Protein AF-Q01DW5-F1 (afdb_monomer)

Structure (mmCIF, N/CA/C/O backbone):
data_AF-Q01DW5-F1
#
_entry.id   AF-Q01DW5-F1
#
loop_
_atom_site.group_PDB
_atom_site.id
_atom_site.type_symbol
_atom_site.label_atom_id
_atom_site.label_alt_id
_atom_site.label_comp_id
_atom_site.label_asym_id
_atom_site.label_entity_id
_atom_site.label_seq_id
_atom_site.pdbx_PDB_ins_code
_atom_site.Cartn_x
_atom_site.Cartn_y
_atom_site.Cartn_z
_atom_site.occupancy
_atom_site.B_iso_or_equiv
_atom_site.auth_seq_id
_atom_site.auth_comp_id
_atom_site.auth_asym_id
_atom_site.auth_atom_id
_atom_site.pdbx_PDB_model_num
ATOM 1 N N . MET A 1 1 ? -0.951 22.668 3.888 1.00 40.81 1 MET A N 1
ATOM 2 C CA . MET A 1 1 ? -0.543 21.582 2.973 1.00 40.81 1 MET A CA 1
ATOM 3 C C . MET A 1 1 ? 0.411 20.683 3.740 1.00 40.81 1 MET A C 1
ATOM 5 O O . MET A 1 1 ? 1.464 21.171 4.130 1.00 40.81 1 MET A O 1
ATOM 9 N N . THR A 1 2 ? 0.020 19.445 4.050 1.00 51.69 2 THR A N 1
ATOM 10 C CA . THR A 1 2 ? 0.919 18.443 4.648 1.00 51.69 2 THR A CA 1
ATOM 11 C C . THR A 1 2 ? 1.994 18.084 3.627 1.00 51.69 2 THR A C 1
ATOM 13 O O . THR A 1 2 ? 1.702 17.904 2.442 1.00 51.69 2 THR A O 1
ATOM 16 N N . ARG A 1 3 ? 3.261 18.066 4.042 1.00 56.47 3 ARG A N 1
ATOM 17 C CA . ARG A 1 3 ? 4.362 17.680 3.154 1.00 56.47 3 ARG A CA 1
ATOM 18 C C . ARG A 1 3 ? 4.280 16.179 2.903 1.00 56.47 3 ARG A C 1
ATOM 20 O O . ARG A 1 3 ? 3.889 15.418 3.781 1.00 56.47 3 ARG A O 1
ATOM 27 N N . ALA A 1 4 ? 4.753 15.727 1.742 1.00 61.41 4 ALA A N 1
ATOM 28 C CA . ALA A 1 4 ? 4.846 14.299 1.415 1.00 61.41 4 ALA A CA 1
ATOM 29 C C . ALA A 1 4 ? 5.702 13.485 2.413 1.00 61.41 4 ALA A C 1
ATOM 31 O O . ALA A 1 4 ? 5.702 12.256 2.373 1.00 61.41 4 ALA A O 1
ATOM 32 N N . THR A 1 5 ? 6.440 14.156 3.298 1.00 65.56 5 THR A N 1
ATOM 33 C CA . THR A 1 5 ? 7.250 13.571 4.368 1.00 65.56 5 THR A CA 1
ATOM 34 C C . THR A 1 5 ? 6.522 13.421 5.698 1.00 65.56 5 THR A C 1
ATOM 36 O O . THR A 1 5 ? 7.017 12.675 6.543 1.00 65.56 5 THR A O 1
ATOM 39 N N . ASP A 1 6 ? 5.396 14.103 5.896 1.00 75.75 6 ASP A N 1
ATOM 40 C CA . ASP A 1 6 ? 4.652 14.064 7.154 1.00 75.75 6 ASP A CA 1
ATOM 41 C C . ASP A 1 6 ? 3.917 12.718 7.273 1.00 75.75 6 ASP A C 1
ATOM 43 O O . ASP A 1 6 ? 3.549 12.130 6.249 1.00 75.75 6 ASP A O 1
ATOM 47 N N . PRO A 1 7 ? 3.725 12.169 8.483 1.00 77.12 7 PRO A N 1
ATOM 48 C CA . PRO A 1 7 ? 2.912 10.970 8.666 1.00 77.12 7 PRO A CA 1
ATOM 49 C C . PRO A 1 7 ? 1.444 11.261 8.300 1.00 77.12 7 PRO A C 1
ATOM 51 O O . PRO A 1 7 ? 0.957 12.356 8.587 1.00 77.12 7 PRO A O 1
ATOM 54 N N . PRO A 1 8 ? 0.722 10.315 7.667 1.00 85.56 8 PRO A N 1
ATOM 55 C CA . PRO A 1 8 ? -0.680 10.529 7.321 1.00 85.56 8 PRO A CA 1
ATOM 56 C C . PRO A 1 8 ? -1.545 10.621 8.583 1.00 85.56 8 PRO A C 1
ATOM 58 O O . PRO A 1 8 ? -1.394 9.830 9.516 1.00 85.56 8 PRO A O 1
ATOM 61 N N . ALA A 1 9 ? -2.487 11.562 8.601 1.00 85.56 9 ALA A N 1
ATOM 62 C CA . ALA A 1 9 ? -3.363 11.793 9.747 1.00 85.56 9 ALA A CA 1
ATOM 63 C C . ALA A 1 9 ? -4.481 10.743 9.852 1.00 85.56 9 ALA A C 1
ATOM 65 O O . ALA A 1 9 ? -5.039 10.520 10.928 1.00 85.56 9 ALA A O 1
ATOM 66 N N . THR A 1 10 ? -4.831 10.086 8.741 1.00 91.50 10 THR A N 1
ATOM 67 C CA . THR A 1 10 ? -5.918 9.099 8.692 1.00 91.50 10 THR A CA 1
ATOM 68 C C . THR A 1 10 ? -5.558 7.869 7.861 1.00 91.50 10 THR A C 1
ATOM 70 O O . THR A 1 10 ? -4.696 7.910 6.986 1.00 91.50 10 THR A O 1
ATOM 73 N N . VAL A 1 11 ? -6.291 6.769 8.078 1.00 93.00 11 VAL A N 1
ATOM 74 C CA . VAL A 1 11 ? -6.192 5.559 7.238 1.00 93.00 11 VAL A CA 1
ATOM 75 C C . VAL A 1 11 ? -6.513 5.867 5.771 1.00 93.00 11 VAL A C 1
ATOM 77 O O . VAL A 1 11 ? -5.866 5.320 4.886 1.00 93.00 11 VAL A O 1
ATOM 80 N N . ALA A 1 12 ? -7.485 6.747 5.507 1.00 94.38 12 ALA A N 1
ATOM 81 C CA . ALA A 1 12 ? -7.860 7.127 4.145 1.00 94.38 12 ALA A CA 1
ATOM 82 C C . ALA A 1 12 ? -6.720 7.872 3.434 1.00 94.38 12 ALA A C 1
ATOM 84 O O . ALA A 1 12 ? -6.405 7.570 2.288 1.00 94.38 12 ALA A O 1
ATOM 85 N N . GLU A 1 13 ? -6.052 8.788 4.137 1.00 93.38 13 GLU A N 1
ATOM 86 C CA . GLU A 1 13 ? -4.880 9.496 3.618 1.00 93.38 13 GLU A CA 1
ATOM 87 C C . GLU A 1 13 ? -3.697 8.546 3.382 1.00 93.38 13 GLU A C 1
ATOM 89 O O . GLU A 1 13 ? -3.057 8.600 2.333 1.00 93.38 13 GLU A O 1
ATOM 94 N N . ALA A 1 14 ? -3.432 7.632 4.322 1.00 93.25 14 ALA A N 1
ATOM 95 C CA . ALA A 1 14 ? -2.382 6.628 4.168 1.00 93.25 14 ALA A CA 1
ATOM 96 C C . ALA A 1 14 ? -2.645 5.707 2.963 1.00 93.25 14 ALA A C 1
ATOM 98 O O . ALA A 1 14 ? -1.732 5.411 2.192 1.00 93.25 14 ALA A O 1
ATOM 99 N N . PHE A 1 15 ? -3.904 5.306 2.760 1.00 96.12 15 PHE A N 1
ATOM 100 C CA . PHE A 1 15 ? -4.314 4.515 1.603 1.00 96.12 15 PHE A CA 1
ATOM 101 C C . PHE A 1 15 ? -4.162 5.295 0.295 1.00 96.12 15 PHE A C 1
ATOM 103 O O . PHE A 1 15 ? -3.590 4.766 -0.651 1.00 96.12 15 PHE A O 1
ATOM 110 N N . ALA A 1 16 ? -4.598 6.557 0.244 1.00 94.75 16 ALA A N 1
ATOM 111 C CA . ALA A 1 16 ? -4.440 7.399 -0.941 1.00 94.75 16 ALA A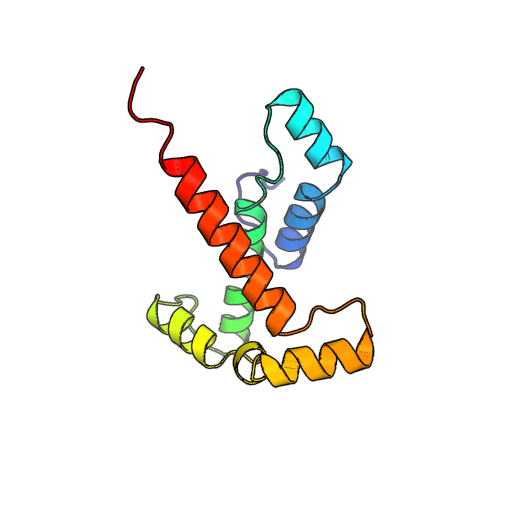 CA 1
ATOM 112 C C . ALA A 1 16 ? -2.963 7.558 -1.335 1.00 94.75 16 ALA A C 1
ATOM 114 O O . ALA A 1 16 ? -2.624 7.477 -2.511 1.00 94.75 16 ALA A O 1
ATOM 115 N N . ARG A 1 17 ? -2.061 7.710 -0.358 1.00 93.06 17 ARG A N 1
ATOM 116 C CA . ARG A 1 17 ? -0.612 7.774 -0.613 1.00 93.06 17 ARG A CA 1
ATOM 117 C C . ARG A 1 17 ? -0.054 6.465 -1.155 1.00 93.06 17 ARG A C 1
ATOM 119 O O . ARG A 1 17 ? 0.756 6.499 -2.076 1.00 93.06 17 ARG A O 1
ATOM 126 N N . LEU A 1 18 ? -0.479 5.328 -0.604 1.00 95.12 18 LEU A N 1
ATOM 127 C CA . LEU A 1 18 ? -0.088 4.015 -1.112 1.00 95.12 18 LEU A CA 1
ATOM 128 C C . LEU A 1 18 ? -0.591 3.800 -2.541 1.00 95.12 18 LEU A C 1
ATOM 130 O O . LEU A 1 18 ? 0.171 3.359 -3.395 1.00 95.12 18 LEU A O 1
ATOM 134 N N . TRP A 1 19 ? -1.848 4.159 -2.796 1.00 94.88 19 TRP A N 1
ATOM 135 C CA . TRP A 1 19 ? -2.472 4.064 -4.108 1.00 94.88 19 TRP A CA 1
ATOM 136 C C . TRP A 1 19 ? -1.723 4.900 -5.146 1.00 94.88 19 TRP A C 1
ATOM 138 O O . TRP A 1 19 ? -1.319 4.370 -6.172 1.00 94.88 19 TRP A O 1
ATOM 148 N N . THR A 1 20 ? -1.448 6.172 -4.844 1.00 93.06 20 THR A N 1
ATOM 149 C CA . THR A 1 20 ? -0.645 7.042 -5.715 1.00 93.06 20 THR A CA 1
ATOM 150 C C . THR A 1 20 ? 0.767 6.504 -5.914 1.00 93.06 20 THR A C 1
ATOM 152 O O . THR A 1 20 ? 1.309 6.614 -7.006 1.00 93.06 20 THR A O 1
ATOM 155 N N . CYS A 1 21 ? 1.373 5.902 -4.886 1.00 93.06 21 CYS A N 1
ATOM 156 C CA . CYS A 1 21 ? 2.687 5.287 -5.034 1.00 93.06 21 CYS A CA 1
ATOM 157 C C . CYS A 1 21 ? 2.648 4.122 -6.029 1.00 93.06 21 CYS A C 1
ATOM 159 O O . CYS A 1 21 ? 3.554 4.004 -6.841 1.00 93.06 21 CYS A O 1
ATOM 161 N N . TYR A 1 22 ? 1.600 3.297 -6.011 1.00 94.88 22 TYR A N 1
ATOM 162 C CA . TYR A 1 22 ? 1.423 2.182 -6.947 1.00 94.88 22 TYR A CA 1
ATOM 163 C C . TYR A 1 22 ? 0.779 2.562 -8.282 1.00 94.88 22 TYR A C 1
ATOM 165 O O . TYR A 1 22 ? 0.567 1.686 -9.122 1.00 94.88 22 TYR A O 1
ATOM 173 N N . ASP A 1 23 ? 0.494 3.843 -8.510 1.00 94.62 23 ASP A N 1
ATOM 174 C CA . ASP A 1 23 ? 0.002 4.299 -9.800 1.00 94.62 23 ASP A CA 1
ATOM 175 C C . ASP A 1 23 ? 1.019 3.942 -10.908 1.00 9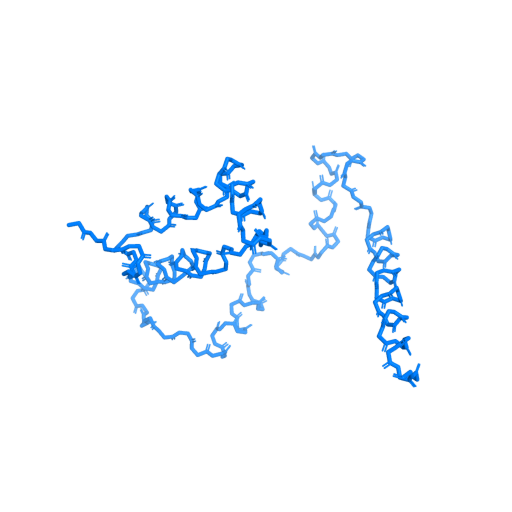4.62 23 ASP A C 1
ATOM 177 O O . ASP A 1 23 ? 2.209 4.258 -10.771 1.00 94.62 23 ASP A O 1
ATOM 181 N N . PRO A 1 24 ? 0.592 3.295 -12.011 1.00 94.00 24 PRO A N 1
ATOM 182 C CA . PRO A 1 24 ? 1.502 2.883 -13.078 1.00 94.00 24 PRO A CA 1
ATOM 183 C C . PRO A 1 24 ? 2.304 4.043 -13.672 1.00 94.00 24 PRO A C 1
ATOM 185 O O . PRO A 1 24 ? 3.487 3.888 -13.972 1.00 94.00 24 PRO A O 1
ATOM 188 N N . THR A 1 25 ? 1.691 5.223 -13.806 1.00 94.94 25 THR A N 1
ATOM 189 C CA . THR A 1 25 ? 2.366 6.413 -14.336 1.00 94.94 25 THR A CA 1
ATOM 190 C C . THR A 1 25 ? 3.432 6.892 -13.362 1.00 94.94 25 THR A C 1
ATOM 192 O O . THR A 1 25 ? 4.549 7.207 -13.778 1.00 94.94 25 THR A O 1
ATOM 195 N N . PHE A 1 26 ? 3.124 6.910 -12.064 1.00 91.12 26 PHE A N 1
ATOM 196 C CA . PHE A 1 26 ? 4.081 7.270 -11.021 1.00 91.12 26 PHE A CA 1
ATOM 197 C C . PHE A 1 26 ? 5.270 6.298 -10.971 1.00 91.12 26 PHE A C 1
ATOM 199 O O . PHE A 1 26 ? 6.421 6.742 -10.986 1.00 91.12 26 PHE A O 1
ATOM 206 N N . GLN A 1 27 ? 5.011 4.986 -10.981 1.00 92.88 27 GLN A N 1
ATOM 207 C CA . GLN A 1 27 ? 6.048 3.948 -10.955 1.00 92.88 27 GLN A CA 1
ATOM 208 C C . GLN A 1 27 ? 6.960 4.001 -12.181 1.00 92.88 27 GLN A C 1
ATOM 210 O O . GLN A 1 27 ? 8.182 4.020 -12.037 1.00 92.88 27 GLN A O 1
ATOM 215 N N . LEU A 1 28 ? 6.389 4.106 -13.384 1.00 93.31 28 LEU A N 1
ATOM 216 C CA . LEU A 1 28 ? 7.179 4.213 -14.611 1.00 93.31 28 LEU A CA 1
ATOM 217 C C . LEU A 1 28 ? 7.977 5.519 -14.655 1.00 93.31 28 LEU A C 1
ATOM 219 O O . LEU A 1 28 ? 9.154 5.506 -15.009 1.00 93.31 28 LEU A O 1
ATOM 223 N N . THR A 1 29 ? 7.382 6.641 -14.242 1.00 92.44 29 THR A N 1
ATOM 224 C CA . THR A 1 29 ? 8.091 7.929 -14.179 1.00 92.44 29 THR A CA 1
ATOM 225 C C . THR A 1 29 ? 9.288 7.855 -13.237 1.00 92.44 29 THR A C 1
ATOM 227 O O . THR A 1 29 ? 10.364 8.354 -13.569 1.00 92.44 29 THR A O 1
ATOM 230 N N . ARG A 1 30 ? 9.126 7.233 -12.066 1.00 88.38 30 ARG A N 1
ATOM 231 C CA . ARG A 1 30 ? 10.221 7.042 -11.112 1.00 88.38 30 ARG A CA 1
ATOM 232 C C . ARG A 1 30 ? 11.308 6.146 -11.698 1.00 88.38 30 ARG A C 1
ATOM 234 O O . ARG A 1 30 ? 12.469 6.547 -11.691 1.00 88.38 30 ARG A O 1
ATOM 241 N N . TRP A 1 31 ? 10.938 5.007 -12.276 1.00 92.06 31 TRP A N 1
ATOM 242 C CA . TRP A 1 31 ? 11.883 4.095 -12.914 1.00 92.06 31 TRP A CA 1
ATOM 243 C C . TRP A 1 31 ? 12.727 4.800 -13.981 1.00 92.06 31 TRP A C 1
ATOM 245 O O . TRP A 1 31 ? 13.953 4.780 -13.909 1.00 92.06 31 TRP A O 1
ATOM 255 N N . TYR A 1 32 ? 12.092 5.514 -14.913 1.00 94.69 32 TYR A N 1
ATOM 256 C CA . TYR A 1 32 ? 12.815 6.200 -15.987 1.00 94.69 32 TYR A CA 1
ATOM 257 C C . TYR A 1 32 ? 13.694 7.359 -15.506 1.00 94.69 32 TYR A C 1
ATOM 259 O O . TYR A 1 32 ? 14.673 7.689 -16.169 1.00 94.69 32 TYR A O 1
ATOM 267 N N . ARG A 1 33 ? 13.356 8.004 -14.382 1.00 93.50 33 ARG A N 1
ATOM 268 C CA . ARG A 1 33 ? 14.090 9.184 -13.894 1.00 93.50 33 ARG A CA 1
ATOM 269 C C . ARG A 1 33 ? 15.190 8.861 -12.895 1.00 93.50 33 ARG A C 1
ATOM 271 O O . ARG A 1 33 ? 16.189 9.570 -12.874 1.00 93.50 33 ARG A O 1
ATOM 278 N N . VAL A 1 34 ? 14.980 7.867 -12.036 1.00 93.31 34 VAL A N 1
ATOM 279 C CA . VAL A 1 34 ? 15.891 7.557 -10.922 1.00 93.31 34 VAL A CA 1
ATOM 280 C C . VAL A 1 34 ? 16.298 6.084 -10.854 1.00 93.31 34 VAL A C 1
ATOM 282 O O . VAL A 1 34 ? 17.077 5.728 -9.981 1.00 93.31 34 VAL A O 1
ATOM 285 N N . GLY A 1 35 ? 15.816 5.229 -11.763 1.00 90.94 35 GLY A N 1
ATOM 286 C CA . GLY A 1 35 ? 16.200 3.813 -11.813 1.00 90.94 35 GLY A CA 1
ATOM 287 C C . GLY A 1 35 ? 15.623 2.964 -10.678 1.00 90.94 35 GLY A C 1
ATOM 288 O O . GLY A 1 35 ? 16.158 1.904 -10.375 1.00 90.94 35 GLY A O 1
ATOM 289 N N . GLU A 1 36 ? 14.543 3.416 -10.037 1.00 89.00 36 GLU A N 1
ATOM 290 C CA . GLU A 1 36 ? 13.896 2.705 -8.931 1.00 89.00 36 GLU A CA 1
ATOM 291 C C . GLU A 1 36 ? 12.466 2.304 -9.297 1.00 89.00 36 GLU A C 1
ATOM 293 O O . GLU A 1 36 ? 11.681 3.133 -9.761 1.00 89.00 36 GLU A O 1
ATOM 298 N N . LEU A 1 37 ? 12.122 1.045 -9.029 1.00 89.31 37 LEU A N 1
ATOM 299 C CA . LEU A 1 37 ? 10.780 0.485 -9.173 1.00 89.31 37 LEU A CA 1
ATOM 30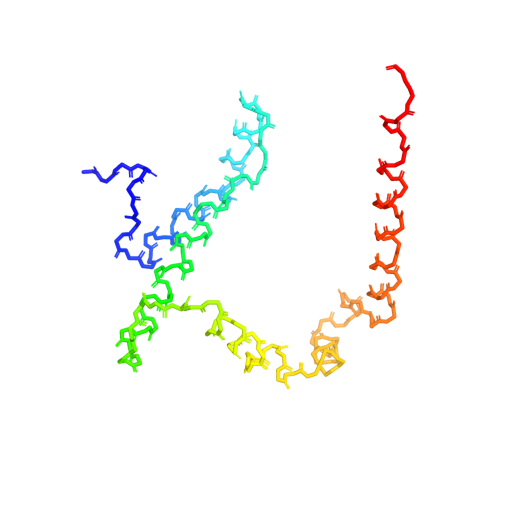0 C C . LEU A 1 37 ? 10.334 -0.088 -7.819 1.00 89.31 37 LEU A C 1
ATOM 302 O O . LEU A 1 37 ? 11.155 -0.630 -7.087 1.00 89.31 37 LEU A O 1
ATOM 306 N N . ASP A 1 38 ? 9.050 0.050 -7.486 1.00 87.94 38 ASP A N 1
ATOM 307 C CA . ASP A 1 38 ? 8.420 -0.495 -6.268 1.00 87.94 38 ASP A CA 1
ATOM 308 C C . ASP A 1 38 ? 9.002 -0.007 -4.924 1.00 87.94 38 ASP A C 1
ATOM 310 O O . ASP A 1 38 ? 8.839 -0.636 -3.887 1.00 87.94 38 ASP A O 1
ATOM 314 N N . ALA A 1 39 ? 9.616 1.175 -4.875 1.00 88.25 39 ALA A N 1
ATOM 315 C CA . ALA A 1 39 ? 10.092 1.736 -3.605 1.00 88.25 39 ALA A CA 1
ATOM 316 C C . ALA A 1 39 ? 8.961 2.443 -2.807 1.00 88.25 39 ALA A C 1
ATOM 318 O O . ALA A 1 39 ? 9.030 3.643 -2.502 1.00 88.25 39 ALA A O 1
ATOM 319 N N . CYS A 1 40 ? 7.873 1.707 -2.537 1.00 91.81 40 CYS A N 1
ATOM 320 C CA . CYS A 1 40 ? 6.646 2.141 -1.847 1.00 91.81 40 CYS A CA 1
ATOM 321 C C . CYS A 1 40 ? 6.544 1.673 -0.382 1.00 91.81 40 CYS A C 1
ATOM 323 O O . CYS A 1 40 ? 5.501 1.835 0.264 1.00 91.81 40 CYS A O 1
ATOM 325 N N . GLU A 1 41 ? 7.614 1.119 0.189 1.00 89.75 41 GLU A N 1
ATOM 326 C CA . GLU A 1 41 ? 7.630 0.499 1.518 1.00 89.75 41 GLU A CA 1
ATOM 327 C C . GLU A 1 41 ? 7.206 1.459 2.620 1.00 89.75 41 GLU A C 1
ATOM 329 O O . GLU A 1 41 ? 6.538 1.048 3.572 1.00 89.75 41 GLU A O 1
ATOM 334 N N . ARG A 1 42 ? 7.558 2.740 2.487 1.00 87.06 42 ARG A N 1
ATOM 335 C CA . ARG A 1 42 ? 7.159 3.771 3.444 1.00 87.06 42 ARG A CA 1
ATOM 336 C C . ARG A 1 42 ? 5.648 3.987 3.433 1.00 87.06 42 ARG A C 1
ATOM 338 O O . ARG A 1 42 ? 5.029 3.890 4.485 1.00 87.06 42 ARG A O 1
ATOM 345 N N . ALA A 1 43 ? 5.044 4.178 2.258 1.00 90.12 43 ALA A N 1
ATOM 346 C CA . ALA A 1 43 ? 3.595 4.351 2.133 1.00 90.12 43 ALA A CA 1
ATOM 347 C C . ALA A 1 43 ? 2.832 3.113 2.639 1.00 90.12 43 ALA A C 1
ATOM 349 O O . ALA A 1 43 ? 1.804 3.231 3.307 1.00 90.12 43 ALA A O 1
ATOM 350 N N . ARG A 1 44 ? 3.376 1.915 2.388 1.00 92.19 44 ARG A N 1
ATOM 351 C CA . ARG A 1 44 ? 2.830 0.658 2.911 1.00 92.19 44 ARG A CA 1
ATOM 352 C C . ARG A 1 44 ? 2.916 0.605 4.437 1.00 92.19 44 ARG A C 1
ATOM 354 O O . ARG A 1 44 ? 1.950 0.222 5.095 1.00 92.19 44 ARG A O 1
ATOM 361 N N . SER A 1 45 ? 4.059 0.986 5.002 1.00 89.12 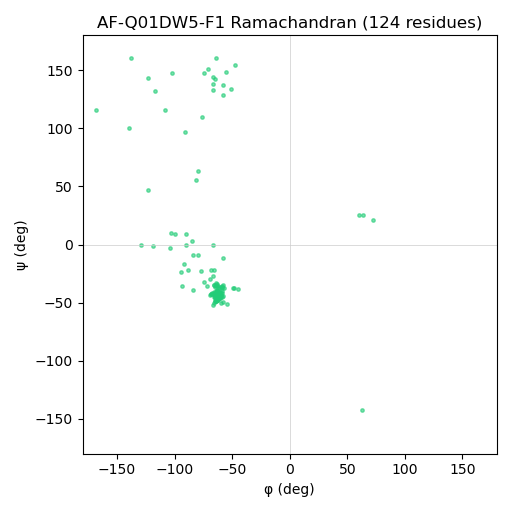45 SER A N 1
ATOM 362 C CA . SER A 1 45 ? 4.285 1.008 6.452 1.00 89.12 45 SER A CA 1
ATOM 363 C C . SER A 1 45 ? 3.371 2.012 7.151 1.00 89.12 45 S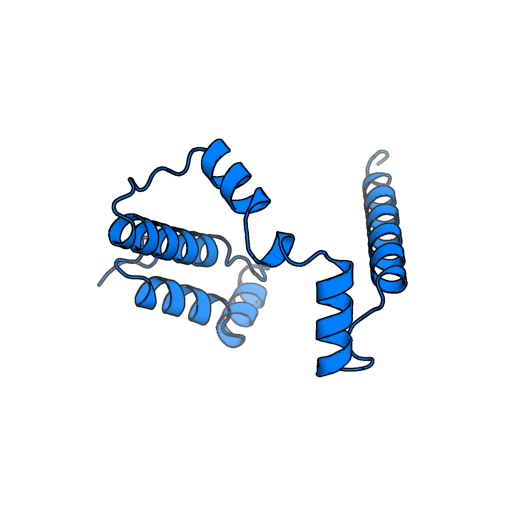ER A C 1
ATOM 365 O O . SER A 1 45 ? 2.776 1.677 8.175 1.00 89.12 45 SER A O 1
ATOM 367 N N . ASP A 1 46 ? 3.194 3.195 6.565 1.00 90.00 46 ASP A N 1
ATOM 368 C CA . ASP A 1 46 ? 2.308 4.241 7.072 1.00 90.00 46 ASP A CA 1
ATOM 369 C C . ASP A 1 46 ? 0.846 3.762 7.125 1.00 90.00 46 ASP A C 1
ATOM 371 O O . ASP A 1 46 ? 0.170 3.936 8.141 1.00 90.00 46 ASP A O 1
ATOM 375 N N . LEU A 1 47 ? 0.367 3.071 6.079 1.00 94.38 47 LEU A N 1
ATOM 376 C CA . LEU A 1 47 ? -0.972 2.472 6.077 1.00 94.38 47 LEU A CA 1
ATOM 377 C C . LEU A 1 47 ? -1.150 1.486 7.234 1.00 94.38 47 LEU A C 1
ATOM 379 O O . LEU A 1 47 ? -2.127 1.577 7.984 1.00 94.38 47 LEU A O 1
ATOM 383 N N . TRP A 1 48 ? -0.203 0.563 7.414 1.00 89.62 48 TRP A N 1
ATOM 384 C CA . TRP A 1 48 ? -0.288 -0.423 8.491 1.00 89.62 48 TRP A CA 1
ATOM 385 C C . TRP A 1 48 ? -0.185 0.206 9.879 1.00 89.62 48 TRP A C 1
ATOM 387 O O . TRP A 1 48 ? -0.875 -0.248 10.794 1.00 89.62 48 TRP A O 1
ATOM 397 N N . ALA A 1 49 ? 0.605 1.267 10.039 1.00 88.12 49 ALA A N 1
ATOM 398 C CA . ALA A 1 49 ? 0.674 2.028 11.279 1.00 88.12 49 ALA A CA 1
ATOM 399 C C . ALA A 1 49 ? -0.677 2.686 11.609 1.00 88.12 49 ALA A C 1
ATOM 401 O O . ALA A 1 49 ? -1.184 2.512 12.720 1.00 88.12 49 ALA A O 1
ATOM 402 N N . CYS A 1 50 ? -1.319 3.352 10.642 1.00 89.94 50 CYS A N 1
ATOM 403 C CA . CYS A 1 50 ? -2.642 3.953 10.833 1.00 89.94 50 CYS A CA 1
ATOM 404 C C . CYS A 1 50 ? -3.720 2.905 11.144 1.00 89.94 50 CYS A C 1
ATOM 406 O O . CYS A 1 50 ? -4.548 3.110 12.035 1.00 89.94 50 CYS A O 1
ATOM 408 N N . VAL A 1 51 ? -3.716 1.769 10.439 1.00 91.06 51 VAL A N 1
ATOM 409 C CA . VAL A 1 51 ? -4.659 0.666 10.691 1.00 91.06 51 VAL A CA 1
ATOM 410 C C . VAL A 1 51 ? -4.450 0.084 12.088 1.00 91.06 51 VAL A C 1
ATOM 412 O O . VAL A 1 51 ? -5.423 -0.125 12.816 1.00 91.06 51 VAL A O 1
ATOM 415 N N . ALA A 1 52 ? -3.198 -0.138 12.495 1.00 87.19 52 ALA A N 1
ATOM 416 C CA . ALA A 1 52 ? -2.871 -0.643 13.824 1.00 87.19 52 ALA A CA 1
ATOM 417 C C . ALA A 1 52 ? -3.317 0.328 14.924 1.00 87.19 52 ALA A C 1
ATOM 419 O O . ALA A 1 52 ? -3.948 -0.109 15.885 1.00 87.19 52 ALA A O 1
ATOM 420 N N . AL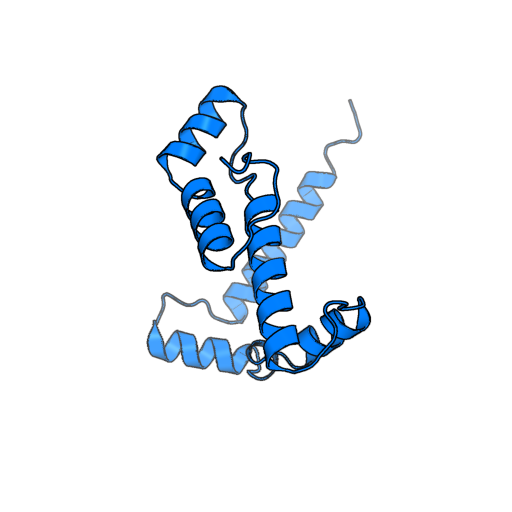A A 1 53 ? -3.061 1.628 14.759 1.00 85.25 53 ALA A N 1
ATOM 421 C CA . ALA A 1 53 ? -3.502 2.659 15.694 1.00 85.25 53 ALA A CA 1
ATOM 422 C C . ALA A 1 53 ? -5.033 2.716 15.803 1.00 85.25 53 ALA A C 1
ATOM 424 O O . ALA A 1 53 ? -5.578 2.693 16.906 1.00 85.25 53 ALA A O 1
ATOM 425 N N . LYS A 1 54 ? -5.747 2.698 14.668 1.00 87.06 54 LYS A N 1
ATOM 426 C CA . LYS A 1 54 ? -7.218 2.701 14.645 1.00 87.06 54 LYS A CA 1
ATOM 427 C C . LYS A 1 54 ? -7.803 1.447 15.302 1.00 87.06 54 LYS A C 1
ATOM 429 O O . LYS A 1 54 ? -8.794 1.534 16.026 1.00 87.06 54 LYS A O 1
ATOM 434 N N . ARG A 1 55 ? -7.186 0.282 15.079 1.00 86.19 55 ARG A N 1
ATOM 435 C CA . ARG A 1 55 ? -7.571 -0.982 15.723 1.00 86.19 55 ARG A CA 1
ATOM 436 C C . ARG A 1 55 ? -7.357 -0.925 17.233 1.00 86.19 55 ARG A C 1
ATOM 438 O O . ARG A 1 55 ? -8.26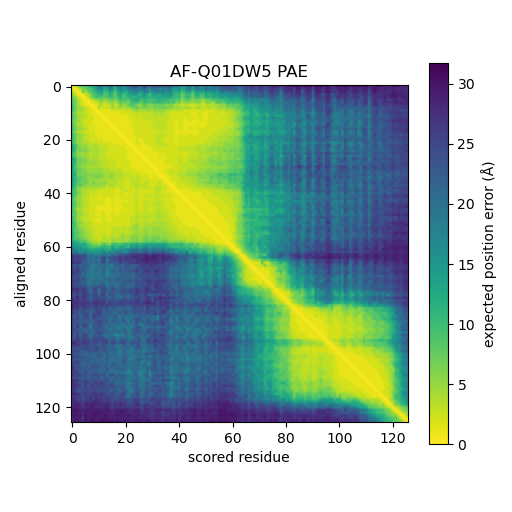0 -1.280 17.979 1.00 86.19 55 ARG A O 1
ATOM 445 N N . ALA A 1 56 ? -6.188 -0.474 17.668 1.00 82.44 56 ALA A N 1
ATOM 446 C CA . ALA A 1 56 ? -5.843 -0.352 19.077 1.00 82.44 56 ALA A CA 1
ATOM 447 C C . ALA A 1 56 ? -6.804 0.601 19.810 1.00 82.44 56 ALA A C 1
ATOM 449 O O . ALA A 1 56 ? -7.348 0.224 20.843 1.00 82.44 56 ALA A O 1
ATOM 450 N N . ALA A 1 57 ? -7.127 1.754 19.211 1.00 83.81 57 ALA A N 1
ATOM 451 C CA . ALA A 1 57 ? -8.128 2.681 19.738 1.00 83.81 57 ALA A CA 1
ATOM 452 C C . ALA A 1 57 ? -9.519 2.035 19.878 1.00 83.81 57 ALA A C 1
ATOM 454 O O . ALA A 1 57 ? -10.150 2.158 20.923 1.00 83.81 57 ALA A O 1
ATOM 455 N N . ARG A 1 58 ? -9.982 1.291 18.861 1.00 86.25 58 ARG A N 1
ATOM 456 C CA . ARG A 1 58 ? -11.256 0.547 18.917 1.00 86.25 58 ARG A CA 1
ATOM 457 C C . ARG A 1 58 ? -11.267 -0.528 20.011 1.00 86.25 58 ARG A C 1
ATOM 459 O O . ARG A 1 58 ? -12.312 -0.792 20.591 1.00 86.25 58 ARG A O 1
ATOM 466 N N . GLU A 1 59 ? -10.133 -1.181 20.247 1.00 86.31 59 GLU A N 1
ATOM 467 C CA . GLU A 1 59 ? -9.994 -2.287 21.202 1.00 86.31 59 GLU A CA 1
ATOM 468 C C . GLU A 1 59 ? -9.606 -1.822 22.619 1.00 86.31 59 GLU A C 1
ATOM 470 O O . GLU A 1 59 ? -9.437 -2.665 23.497 1.00 86.31 59 GLU A O 1
ATOM 475 N N . GLY A 1 60 ? -9.430 -0.514 22.851 1.00 85.06 60 GLY A N 1
ATOM 476 C CA . GLY A 1 60 ? -8.945 0.019 24.130 1.00 85.06 60 GLY A CA 1
ATOM 477 C C . GLY A 1 60 ? -7.517 -0.422 24.480 1.00 85.06 60 GLY A C 1
ATOM 478 O O . GLY A 1 60 ? -7.165 -0.510 25.653 1.00 85.06 60 GLY A O 1
ATOM 479 N N . ARG A 1 61 ? -6.694 -0.747 23.475 1.00 76.50 61 ARG A N 1
ATOM 480 C CA . ARG A 1 61 ? -5.303 -1.207 23.631 1.00 76.50 61 ARG A CA 1
ATOM 481 C C . ARG A 1 61 ? -4.332 -0.070 23.317 1.00 76.50 61 ARG A C 1
ATOM 483 O O . ARG A 1 61 ? -4.599 0.754 22.447 1.00 76.50 61 ARG A O 1
ATOM 490 N N . ALA A 1 62 ? -3.181 -0.040 23.985 1.00 68.50 62 ALA A N 1
ATOM 491 C CA . ALA A 1 62 ? -2.122 0.911 23.655 1.00 68.50 62 ALA A CA 1
ATOM 492 C C . ALA A 1 62 ? -1.521 0.613 22.267 1.00 68.50 62 ALA A C 1
ATOM 494 O O . ALA A 1 62 ? -1.361 -0.546 21.877 1.00 68.50 62 ALA A O 1
ATOM 495 N N . VAL A 1 63 ? -1.152 1.665 21.525 1.00 62.19 63 VAL A N 1
ATOM 496 C CA . VAL A 1 63 ? -0.436 1.565 20.239 1.00 62.19 63 VAL A CA 1
ATOM 497 C C . VAL A 1 63 ? 1.052 1.328 20.504 1.00 62.19 63 VAL A C 1
ATOM 499 O O . VAL A 1 63 ? 1.908 2.143 20.192 1.00 62.19 63 VAL A O 1
ATOM 502 N N . ALA A 1 64 ? 1.375 0.201 21.116 1.00 53.69 64 ALA A N 1
ATOM 503 C CA . ALA A 1 64 ? 2.727 -0.321 21.152 1.00 53.69 64 ALA A CA 1
ATOM 504 C C . ALA A 1 64 ? 2.583 -1.820 20.962 1.00 53.69 64 ALA A C 1
ATOM 506 O O . ALA A 1 64 ? 2.192 -2.526 21.881 1.00 53.69 64 ALA A O 1
ATOM 507 N N . ARG A 1 65 ? 2.825 -2.300 19.739 1.00 54.62 65 ARG A N 1
ATOM 508 C CA . ARG A 1 65 ? 3.050 -3.729 19.554 1.00 54.62 65 ARG A CA 1
ATOM 509 C C . ARG A 1 65 ? 4.535 -3.968 19.683 1.00 54.62 65 ARG A C 1
ATOM 511 O O . ARG A 1 65 ? 5.278 -3.776 18.718 1.00 54.62 65 ARG A O 1
ATOM 518 N N . ASP A 1 66 ? 4.930 -4.376 20.881 1.00 52.00 66 ASP A N 1
ATOM 519 C CA . ASP A 1 66 ? 6.175 -5.103 21.081 1.00 52.00 66 ASP A CA 1
ATOM 520 C C . ASP A 1 66 ? 6.276 -6.235 20.033 1.00 52.00 66 ASP A C 1
ATOM 522 O O . ASP A 1 66 ? 5.269 -6.723 19.500 1.00 52.00 66 ASP A O 1
ATOM 526 N N . ARG A 1 67 ? 7.498 -6.655 19.699 1.00 49.50 67 ARG A N 1
ATOM 527 C CA . ARG A 1 67 ? 7.756 -7.792 18.807 1.00 49.50 67 ARG A CA 1
ATOM 528 C C . ARG A 1 67 ? 6.922 -9.012 19.213 1.00 49.50 67 ARG A C 1
ATOM 530 O O . ARG A 1 67 ? 6.384 -9.679 18.330 1.00 49.50 67 ARG A O 1
ATOM 537 N N . SER A 1 68 ? 6.732 -9.231 20.517 1.00 54.34 68 SER A N 1
ATOM 538 C CA . SER A 1 68 ? 5.917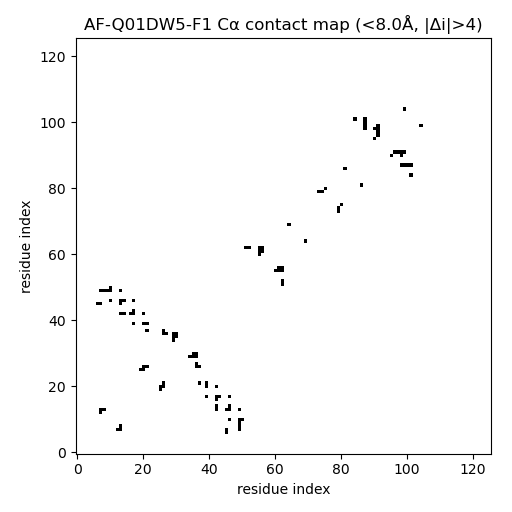 -10.328 21.050 1.00 54.34 68 SER A CA 1
ATOM 539 C C . SER A 1 68 ? 4.433 -10.232 20.671 1.00 54.34 68 SER A C 1
ATOM 541 O O . SER A 1 68 ? 3.804 -11.249 20.375 1.00 54.34 68 SER A O 1
ATOM 543 N N . ASP A 1 69 ? 3.866 -9.026 20.589 1.00 55.75 69 ASP A N 1
ATOM 544 C CA . ASP A 1 69 ? 2.481 -8.819 20.165 1.00 55.75 69 ASP A CA 1
ATOM 545 C C . ASP A 1 69 ? 2.303 -9.073 18.672 1.00 55.75 69 ASP A C 1
ATOM 547 O O . ASP A 1 69 ? 1.270 -9.598 18.254 1.00 55.75 69 ASP A O 1
ATOM 551 N N . ARG A 1 70 ? 3.309 -8.716 17.861 1.00 56.94 70 ARG A N 1
ATOM 552 C CA . ARG A 1 70 ? 3.327 -9.047 16.429 1.00 56.94 70 ARG A CA 1
ATOM 553 C C . ARG A 1 70 ? 3.476 -10.550 16.216 1.00 56.94 70 ARG A C 1
ATOM 555 O O . ARG A 1 70 ? 2.775 -11.102 15.377 1.00 56.94 70 ARG A O 1
ATOM 562 N N . GLU A 1 71 ? 4.329 -11.219 16.990 1.00 57.53 71 GLU A N 1
ATOM 563 C CA . GLU A 1 71 ? 4.478 -12.679 16.960 1.00 57.53 71 GLU A CA 1
ATOM 564 C C . GLU A 1 71 ? 3.208 -13.403 17.409 1.00 57.53 71 GLU A C 1
ATOM 566 O O . GLU A 1 71 ? 2.815 -14.390 16.789 1.00 57.53 71 GLU A O 1
ATOM 571 N N . ARG A 1 72 ? 2.533 -12.920 18.455 1.00 58.91 72 ARG A N 1
ATOM 572 C CA . ARG A 1 72 ? 1.268 -13.497 18.918 1.00 58.91 72 ARG A CA 1
ATOM 573 C C . ARG A 1 72 ? 0.167 -13.333 17.876 1.00 58.91 72 ARG A C 1
ATOM 575 O O . ARG A 1 72 ? -0.482 -14.320 17.550 1.00 58.91 72 ARG A O 1
ATOM 582 N N . ASP A 1 73 ? -0.009 -12.134 17.323 1.00 57.94 73 ASP A N 1
ATOM 583 C CA . ASP A 1 73 ? -0.986 -11.885 16.257 1.00 57.94 73 ASP A CA 1
ATOM 584 C C . ASP A 1 73 ? -0.643 -12.657 14.971 1.00 57.94 73 ASP A C 1
ATOM 586 O O . ASP A 1 73 ? -1.542 -13.117 14.272 1.00 57.94 73 ASP A O 1
ATOM 590 N N . ALA A 1 74 ? 0.643 -12.865 14.669 1.00 59.50 74 ALA A N 1
ATOM 591 C CA . ALA A 1 74 ? 1.062 -13.727 13.567 1.00 59.50 74 ALA A CA 1
ATOM 592 C C . ALA A 1 74 ? 0.692 -15.196 13.813 1.00 59.50 74 ALA A C 1
ATOM 594 O O . ALA A 1 74 ? 0.340 -15.885 12.861 1.00 59.50 74 ALA A O 1
ATOM 595 N N . LYS A 1 75 ? 0.742 -15.675 15.065 1.00 58.03 75 LYS A N 1
ATOM 596 C CA . LYS A 1 75 ? 0.338 -17.038 15.456 1.00 58.03 75 LYS A CA 1
ATOM 597 C C . LYS A 1 75 ? -1.182 -17.234 15.465 1.00 58.03 75 LYS A C 1
ATOM 599 O O . LYS A 1 75 ? -1.635 -18.335 15.180 1.00 58.03 75 LYS A O 1
ATOM 604 N N . THR A 1 76 ? -1.958 -16.197 15.779 1.00 56.50 76 THR A N 1
ATOM 605 C CA . THR A 1 76 ? -3.428 -16.268 15.913 1.00 56.50 76 THR A CA 1
ATOM 606 C C . THR A 1 76 ? -4.199 -15.673 14.736 1.00 56.50 76 THR A C 1
ATOM 608 O O . THR A 1 76 ? -5.429 -15.720 14.723 1.00 56.50 76 THR A O 1
ATOM 611 N N . GLY A 1 77 ? -3.513 -15.100 13.747 1.00 59.22 77 GLY A N 1
ATOM 612 C CA . GLY A 1 77 ? -4.149 -14.498 12.582 1.00 59.22 77 GLY A CA 1
ATOM 613 C C . GLY A 1 77 ? -5.019 -15.504 11.827 1.00 59.22 77 GLY A C 1
ATOM 614 O O . GLY A 1 77 ? -4.604 -16.638 11.597 1.00 59.22 77 GLY A O 1
ATOM 615 N N . TYR A 1 78 ? -6.207 -15.067 11.399 1.00 54.88 78 TYR A N 1
ATOM 616 C CA . TYR A 1 78 ? -7.177 -15.854 10.620 1.00 54.88 78 TYR A CA 1
ATOM 617 C C . TYR A 1 78 ? -6.529 -16.653 9.470 1.00 54.88 78 TYR A C 1
ATOM 619 O O . TYR A 1 78 ? -6.841 -17.821 9.262 1.00 54.88 78 TYR A O 1
ATOM 627 N N . TRP A 1 79 ? -5.538 -16.060 8.799 1.00 48.59 79 TRP A N 1
ATOM 628 C CA . TRP A 1 79 ? -4.780 -16.671 7.702 1.00 48.59 79 TRP A CA 1
ATOM 629 C C . TRP A 1 79 ? -3.871 -17.844 8.106 1.00 48.59 79 TRP A C 1
ATOM 631 O O . TRP A 1 79 ? -3.532 -18.651 7.252 1.00 48.59 79 TRP A O 1
ATOM 641 N N . ARG A 1 80 ? -3.479 -17.958 9.385 1.00 54.09 80 ARG A N 1
ATOM 642 C CA . ARG A 1 80 ? -2.831 -19.160 9.945 1.00 54.09 80 ARG A CA 1
ATOM 643 C C . ARG A 1 80 ? -3.825 -20.120 10.600 1.00 54.09 80 ARG A C 1
ATOM 645 O O . ARG A 1 80 ? -3.517 -21.300 10.731 1.00 54.09 80 ARG A O 1
ATOM 652 N N . ALA A 1 81 ? -4.988 -19.622 11.030 1.00 55.62 81 ALA A N 1
ATOM 653 C CA . ALA A 1 81 ? -6.072 -20.447 11.569 1.00 55.62 81 ALA A CA 1
ATOM 654 C C . ALA A 1 81 ? -6.723 -21.321 10.480 1.00 55.62 81 ALA A C 1
ATOM 656 O O . ALA A 1 81 ? -7.174 -22.431 10.754 1.00 55.62 81 ALA A O 1
ATOM 657 N N . LEU A 1 82 ? -6.718 -20.854 9.230 1.00 58.59 82 LEU A N 1
ATOM 658 C CA . LEU A 1 82 ? -6.871 -21.711 8.061 1.00 58.59 82 LEU A CA 1
ATOM 659 C C . LEU A 1 82 ? -5.543 -22.438 7.834 1.00 58.59 82 LEU A C 1
ATOM 661 O O . LEU A 1 82 ? -4.554 -21.820 7.447 1.00 58.59 82 LEU A O 1
ATOM 665 N N . ALA A 1 83 ? -5.503 -23.750 8.085 1.00 68.56 83 ALA A N 1
ATOM 666 C CA . ALA A 1 83 ? -4.353 -24.564 7.700 1.00 68.56 83 ALA A CA 1
ATOM 667 C C . ALA A 1 83 ? -4.031 -24.295 6.213 1.00 68.56 83 ALA A C 1
ATOM 669 O O . ALA A 1 83 ? -4.969 -24.293 5.413 1.00 68.56 83 ALA A O 1
ATOM 670 N N . PRO A 1 84 ? -2.764 -24.082 5.810 1.00 69.38 84 PRO A N 1
ATOM 671 C CA . PRO A 1 84 ? -2.413 -23.739 4.427 1.00 69.38 84 PRO A CA 1
ATOM 672 C C . PRO A 1 84 ? -3.044 -24.661 3.373 1.00 69.38 84 PRO A C 1
ATOM 674 O O . PRO A 1 84 ? -3.531 -24.184 2.356 1.00 69.38 84 PRO A O 1
ATOM 677 N N . ALA A 1 85 ? -3.147 -25.960 3.669 1.00 69.75 85 ALA A N 1
ATOM 678 C CA . ALA A 1 85 ? -3.830 -26.938 2.818 1.00 69.75 85 ALA A CA 1
ATOM 679 C C . ALA A 1 85 ? -5.346 -26.686 2.681 1.00 69.75 85 ALA A C 1
ATOM 681 O O . ALA A 1 85 ? -5.932 -26.875 1.615 1.00 69.75 85 ALA A O 1
ATOM 682 N N . ARG A 1 86 ? -6.003 -26.228 3.753 1.00 75.81 86 ARG A N 1
ATOM 683 C CA . ARG A 1 86 ? -7.419 -25.843 3.730 1.00 75.81 86 ARG A CA 1
ATOM 684 C C . ARG A 1 86 ? -7.623 -24.568 2.916 1.00 75.81 86 ARG A C 1
ATOM 686 O O . ARG A 1 86 ? -8.530 -24.531 2.095 1.00 75.81 86 ARG A O 1
ATOM 693 N N . ALA A 1 87 ? -6.755 -23.570 3.088 1.00 76.75 87 ALA A N 1
ATOM 694 C CA . ALA A 1 87 ? -6.788 -22.354 2.278 1.00 76.75 87 ALA A CA 1
ATOM 695 C C . ALA A 1 87 ? -6.572 -22.666 0.787 1.00 76.75 87 ALA A C 1
ATOM 697 O O . ALA A 1 87 ? -7.357 -22.217 -0.042 1.00 76.75 87 ALA A O 1
ATOM 698 N N . GLY A 1 88 ? -5.577 -23.495 0.452 1.00 79.56 88 GLY A N 1
ATOM 699 C CA . GLY A 1 88 ? -5.327 -23.944 -0.921 1.00 79.56 88 GLY A CA 1
ATOM 700 C C . GLY A 1 88 ? -6.524 -24.680 -1.523 1.00 79.56 88 GLY A C 1
ATOM 701 O O . GLY A 1 88 ? -6.911 -24.411 -2.658 1.00 79.56 88 GLY A O 1
ATOM 702 N N . THR A 1 89 ? -7.174 -25.544 -0.740 1.00 82.69 89 THR A N 1
ATOM 703 C CA . THR A 1 89 ? -8.390 -26.258 -1.160 1.00 82.69 89 THR A CA 1
ATOM 704 C C . THR A 1 89 ? -9.560 -25.307 -1.418 1.00 82.69 89 THR A C 1
ATOM 706 O O . THR A 1 89 ? -10.187 -25.391 -2.470 1.00 82.69 89 THR A O 1
ATOM 709 N N . GLU A 1 90 ? -9.840 -24.381 -0.498 1.00 84.50 90 GLU A N 1
ATOM 710 C CA . GLU A 1 90 ? -10.928 -23.404 -0.646 1.00 84.50 90 GLU A CA 1
ATOM 711 C C . GLU A 1 90 ? -10.676 -22.456 -1.832 1.00 84.50 90 GLU A C 1
ATOM 713 O O . GLU A 1 90 ? -11.584 -22.175 -2.611 1.00 84.50 90 GLU A O 1
ATOM 718 N N . TRP A 1 91 ? -9.432 -22.021 -2.041 1.00 81.56 91 TRP A N 1
ATOM 719 C CA . TRP A 1 91 ? -9.071 -21.173 -3.177 1.00 81.56 91 TRP A CA 1
ATOM 720 C C . TRP A 1 91 ? -9.163 -21.915 -4.510 1.00 81.56 91 TRP A C 1
ATOM 722 O O . TRP A 1 91 ? -9.712 -21.370 -5.465 1.00 81.56 91 TRP A O 1
ATOM 732 N N . ARG A 1 92 ? -8.701 -23.169 -4.586 1.00 91.44 92 ARG A N 1
ATOM 733 C CA . ARG A 1 92 ? -8.888 -24.002 -5.786 1.00 91.44 92 ARG A CA 1
ATOM 734 C C . ARG A 1 92 ? -10.363 -24.274 -6.073 1.00 91.44 92 ARG A C 1
ATOM 736 O O . ARG A 1 92 ? -10.741 -24.315 -7.238 1.00 91.44 92 ARG A O 1
ATOM 743 N N . ALA A 1 93 ? -11.205 -24.399 -5.046 1.00 87.25 93 ALA A N 1
ATOM 744 C CA . ALA A 1 93 ? -12.649 -24.532 -5.236 1.00 87.25 93 ALA A CA 1
ATOM 745 C C . ALA A 1 93 ? -13.276 -23.277 -5.873 1.00 87.25 93 ALA A C 1
ATOM 747 O O . ALA A 1 93 ? -14.199 -23.397 -6.673 1.00 87.25 93 ALA A O 1
ATOM 748 N N . LEU A 1 94 ? -12.765 -22.085 -5.548 1.00 88.19 94 LEU A N 1
ATOM 749 C CA . LEU A 1 94 ? -13.267 -20.811 -6.075 1.00 88.19 94 LEU A CA 1
ATOM 750 C C . LEU A 1 94 ? -12.691 -20.437 -7.447 1.00 88.19 94 LEU A C 1
ATOM 752 O O . LEU A 1 94 ? -13.405 -19.895 -8.287 1.00 88.19 94 LEU A O 1
ATOM 756 N N . PHE A 1 95 ? -11.403 -20.695 -7.669 1.00 87.75 95 PHE A N 1
ATOM 757 C CA . PHE A 1 95 ? -10.647 -20.148 -8.803 1.00 87.75 95 PHE A CA 1
ATOM 758 C C . PHE A 1 95 ? -10.091 -21.221 -9.755 1.00 87.75 95 PHE A C 1
ATOM 760 O O . PHE A 1 95 ? -9.469 -20.888 -10.770 1.00 87.75 95 PHE A O 1
ATOM 767 N N . GLY A 1 96 ? -10.328 -22.501 -9.455 1.00 85.69 96 GLY A N 1
ATOM 768 C CA . GLY A 1 96 ? -9.949 -23.633 -10.295 1.00 85.69 96 GLY A CA 1
ATOM 769 C C . GLY A 1 96 ? -8.437 -23.768 -10.483 1.00 85.69 96 GLY A C 1
ATOM 770 O O . GLY A 1 96 ? -7.652 -23.516 -9.569 1.00 85.69 96 GLY A O 1
ATOM 771 N N . GLY A 1 97 ? -8.026 -24.150 -11.696 1.00 82.75 97 GLY A N 1
ATOM 772 C CA . GLY A 1 97 ? -6.623 -24.395 -12.061 1.00 82.75 97 GLY A CA 1
ATOM 773 C C . GLY A 1 97 ? -5.705 -23.166 -12.051 1.00 82.75 97 GLY A C 1
ATOM 774 O O . GLY A 1 97 ? -4.518 -23.306 -12.314 1.00 82.75 97 GLY A O 1
ATOM 775 N N . ASN A 1 98 ? -6.222 -21.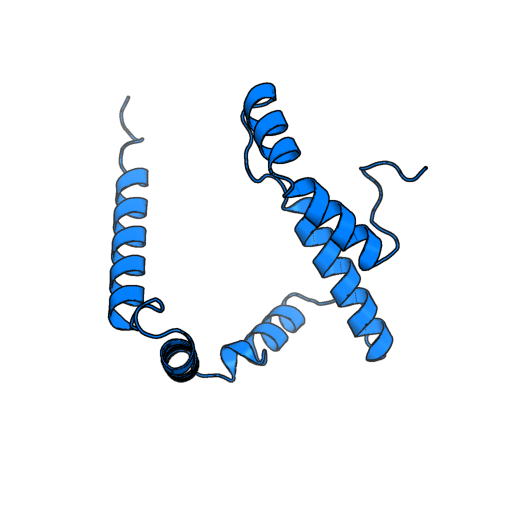973 -11.736 1.00 85.38 98 ASN A N 1
ATOM 776 C CA . ASN A 1 98 ? -5.407 -20.763 -11.575 1.00 85.38 98 ASN A CA 1
ATOM 777 C C . ASN A 1 98 ? -4.700 -20.694 -10.212 1.00 85.38 98 ASN A C 1
ATOM 779 O O . ASN A 1 98 ? -3.891 -19.797 -9.982 1.00 85.38 98 ASN A O 1
ATOM 783 N N . VAL A 1 99 ? -5.030 -21.602 -9.290 1.00 86.62 99 VAL A N 1
ATOM 784 C CA . VAL A 1 99 ? -4.424 -21.673 -7.959 1.00 86.62 99 VAL A CA 1
ATOM 785 C C . VAL A 1 99 ? -3.512 -22.900 -7.907 1.00 86.62 99 VAL A C 1
ATOM 787 O O . VAL A 1 99 ? -4.022 -24.020 -7.993 1.00 86.62 99 VAL A O 1
ATOM 790 N N . PRO A 1 100 ? -2.188 -22.716 -7.745 1.00 87.69 100 PRO A N 1
ATOM 791 C CA . PRO A 1 100 ? -1.242 -23.821 -7.660 1.00 87.69 100 PRO A CA 1
ATOM 792 C C . PRO A 1 100 ? -1.591 -24.829 -6.561 1.00 87.69 100 PRO A C 1
ATOM 794 O O . PRO A 1 100 ? -2.130 -24.499 -5.496 1.00 87.69 100 PRO A O 1
ATOM 797 N N . SER A 1 101 ? -1.252 -26.087 -6.808 1.00 87.75 101 SER A N 1
ATOM 798 C CA . SER A 1 101 ? -1.219 -27.125 -5.787 1.00 87.75 101 SER A CA 1
ATOM 799 C C . SER A 1 101 ? -0.166 -26.820 -4.719 1.00 87.75 101 SER A C 1
ATOM 801 O O . SER A 1 101 ? 0.779 -26.054 -4.923 1.00 87.75 101 SER A O 1
ATOM 803 N N . GLU A 1 102 ? -0.301 -27.451 -3.556 1.00 84.75 102 GLU A N 1
ATOM 804 C CA . GLU A 1 102 ? 0.703 -27.392 -2.492 1.00 84.75 102 GLU A CA 1
ATOM 805 C C . GLU A 1 102 ? 2.052 -27.912 -2.999 1.00 84.75 102 GLU A C 1
ATOM 807 O O . GLU A 1 102 ? 3.093 -27.361 -2.647 1.00 84.75 102 GLU A O 1
ATOM 812 N N . LYS A 1 103 ? 2.027 -28.926 -3.874 1.00 87.94 103 LYS A N 1
ATOM 813 C CA . LYS A 1 103 ? 3.223 -29.474 -4.513 1.00 87.94 103 LYS A CA 1
ATOM 814 C C . LYS A 1 103 ? 3.869 -28.461 -5.455 1.00 87.94 103 LYS A C 1
ATOM 816 O O . LYS A 1 103 ? 5.040 -28.160 -5.282 1.00 87.94 103 LYS A O 1
ATOM 821 N N . GLU A 1 104 ? 3.107 -27.881 -6.383 1.00 88.69 104 GLU A N 1
ATOM 822 C CA . GLU A 1 104 ? 3.623 -26.851 -7.301 1.00 88.69 104 GLU A CA 1
ATOM 823 C C . GLU A 1 104 ? 4.179 -25.641 -6.541 1.00 88.69 104 GLU A C 1
ATOM 825 O O . GLU A 1 104 ? 5.208 -25.085 -6.916 1.00 88.69 104 GLU A O 1
ATOM 830 N N . THR A 1 105 ? 3.536 -25.269 -5.431 1.00 85.00 105 THR A N 1
ATOM 831 C CA . THR A 1 105 ? 4.017 -24.201 -4.548 1.00 85.00 105 THR A CA 1
ATOM 832 C C . THR A 1 105 ? 5.346 -24.578 -3.888 1.00 85.00 105 THR A C 1
ATOM 834 O O . THR A 1 105 ? 6.272 -23.769 -3.881 1.00 85.00 105 THR A O 1
ATOM 837 N N . SER A 1 106 ? 5.467 -25.797 -3.351 1.00 85.56 106 SER A N 1
ATOM 838 C CA . SER A 1 106 ? 6.704 -26.285 -2.724 1.00 85.56 106 SER A CA 1
ATOM 839 C C . SER A 1 106 ? 7.849 -26.369 -3.731 1.00 85.56 106 SER A C 1
ATOM 841 O O . SER A 1 106 ? 8.927 -25.834 -3.477 1.00 85.56 106 SER A O 1
ATOM 843 N N . ASP A 1 107 ? 7.594 -26.955 -4.903 1.00 92.62 107 ASP A N 1
ATOM 844 C CA . ASP A 1 107 ? 8.574 -27.106 -5.980 1.00 92.62 107 ASP A CA 1
ATOM 845 C C . ASP A 1 107 ? 9.079 -25.728 -6.454 1.00 92.62 107 ASP A C 1
ATOM 847 O O . ASP A 1 107 ? 10.281 -25.529 -6.650 1.00 92.62 107 ASP A O 1
ATOM 851 N N . ALA A 1 108 ? 8.183 -24.739 -6.571 1.00 87.38 108 ALA A N 1
ATOM 852 C CA . ALA A 1 108 ? 8.543 -23.368 -6.928 1.00 87.38 108 ALA A CA 1
ATOM 853 C C . ALA A 1 108 ? 9.399 -22.680 -5.849 1.00 87.38 108 ALA A C 1
ATOM 855 O O . ALA A 1 108 ? 10.371 -21.995 -6.179 1.00 87.38 108 ALA A O 1
ATOM 856 N N . ILE A 1 109 ? 9.076 -22.873 -4.565 1.00 86.00 109 ILE A N 1
ATOM 857 C CA . ILE A 1 109 ? 9.860 -22.328 -3.444 1.00 86.00 109 ILE A CA 1
ATOM 858 C C . ILE A 1 109 ? 11.259 -22.948 -3.418 1.00 86.00 109 ILE A C 1
ATOM 860 O O . ILE A 1 109 ? 12.246 -22.226 -3.257 1.00 86.00 109 ILE A O 1
ATOM 864 N N . GLU A 1 110 ? 11.371 -24.262 -3.599 1.00 91.75 110 GLU A N 1
ATOM 865 C CA . GLU A 1 110 ? 12.660 -24.951 -3.660 1.00 91.75 110 GLU A CA 1
ATOM 866 C C . GLU A 1 110 ? 13.495 -24.484 -4.854 1.00 91.75 110 GLU A C 1
ATOM 868 O O . GLU A 1 110 ? 14.685 -24.192 -4.698 1.00 91.75 110 GLU A O 1
ATOM 873 N N . ALA A 1 111 ? 12.876 -24.356 -6.031 1.00 92.00 111 ALA A N 1
ATOM 874 C CA . ALA A 1 111 ? 13.537 -23.859 -7.232 1.00 92.00 111 ALA A CA 1
ATOM 875 C C . ALA A 1 111 ? 14.063 -22.430 -7.034 1.00 92.00 111 ALA A C 1
ATOM 877 O O . ALA A 1 111 ? 15.229 -22.154 -7.328 1.00 92.00 111 ALA A O 1
ATOM 878 N N . TRP A 1 112 ? 13.242 -21.541 -6.466 1.00 86.56 112 TRP A N 1
ATOM 879 C CA . TRP A 1 112 ? 13.640 -20.171 -6.145 1.00 86.56 112 TRP A CA 1
ATOM 880 C C . TRP A 1 112 ? 14.776 -20.125 -5.118 1.00 86.56 112 TRP A C 1
ATOM 882 O O . TRP A 1 112 ? 15.755 -19.400 -5.298 1.00 86.56 112 TRP A O 1
ATOM 892 N N . THR A 1 113 ? 14.683 -20.938 -4.063 1.00 86.62 113 THR A N 1
ATOM 893 C CA . THR A 1 113 ? 15.697 -21.008 -3.000 1.00 86.62 113 THR A CA 1
ATOM 894 C C . THR A 1 113 ? 17.041 -21.476 -3.555 1.00 86.62 113 THR A C 1
ATOM 896 O O . THR A 1 113 ? 18.078 -20.886 -3.246 1.00 86.62 113 THR A O 1
ATOM 899 N N . ARG A 1 114 ? 17.030 -22.487 -4.432 1.00 89.44 114 ARG A N 1
ATOM 900 C CA . ARG A 1 114 ? 18.226 -22.998 -5.112 1.00 89.44 114 ARG A CA 1
ATOM 901 C C . ARG A 1 114 ? 18.838 -21.953 -6.043 1.00 89.44 114 ARG A C 1
ATOM 903 O O . ARG A 1 114 ? 20.032 -21.694 -5.945 1.00 89.44 114 ARG A O 1
ATOM 910 N N . ALA A 1 115 ? 18.026 -21.314 -6.888 1.00 85.00 115 ALA A N 1
ATOM 911 C CA . ALA A 1 115 ? 18.487 -20.272 -7.807 1.00 85.00 115 ALA A CA 1
ATOM 912 C C . ALA A 1 115 ? 19.117 -19.087 -7.059 1.00 85.00 115 ALA A C 1
ATOM 914 O O . ALA A 1 115 ? 20.180 -18.594 -7.439 1.00 85.00 115 ALA A O 1
ATOM 915 N N . ARG A 1 116 ? 18.501 -18.672 -5.946 1.00 81.19 116 ARG A N 1
ATOM 916 C CA . ARG A 1 116 ? 19.040 -17.618 -5.087 1.00 81.19 116 ARG A CA 1
ATOM 917 C C . ARG A 1 116 ? 20.375 -18.026 -4.469 1.00 81.19 116 ARG A C 1
ATOM 919 O O . ARG A 1 116 ? 21.313 -17.240 -4.535 1.00 81.19 116 ARG A O 1
ATOM 926 N N . ALA A 1 117 ? 20.483 -19.239 -3.928 1.00 77.69 117 ALA A N 1
ATOM 927 C CA . ALA A 1 117 ? 21.735 -19.739 -3.362 1.00 77.69 117 ALA A CA 1
ATOM 928 C C . ALA A 1 117 ? 22.875 -19.731 -4.397 1.00 77.69 117 ALA A C 1
ATOM 930 O O . ALA A 1 117 ? 23.956 -19.230 -4.091 1.00 77.69 117 ALA A O 1
ATOM 931 N N . SER A 1 118 ? 22.606 -20.180 -5.628 1.00 74.12 118 SER A N 1
ATOM 932 C CA . SER A 1 118 ? 23.567 -20.156 -6.739 1.00 74.12 118 SER A CA 1
ATOM 933 C C . SER A 1 118 ? 24.001 -18.737 -7.123 1.00 74.12 118 SER A C 1
ATOM 935 O O . SER A 1 118 ? 25.186 -18.502 -7.317 1.00 74.12 118 SER A O 1
ATOM 937 N N . SER A 1 119 ? 23.082 -17.764 -7.141 1.00 64.94 119 SER A N 1
ATOM 938 C CA . SER A 1 119 ? 23.407 -16.368 -7.487 1.00 64.94 119 SER A CA 1
ATOM 939 C C . SER A 1 119 ? 24.340 -15.661 -6.491 1.00 64.94 119 SER A C 1
ATOM 941 O O . SER A 1 119 ? 25.007 -14.694 -6.843 1.00 64.94 119 SER A O 1
ATOM 943 N N . THR A 1 120 ? 24.418 -16.147 -5.249 1.00 60.41 120 THR A N 1
ATOM 944 C CA . THR A 1 120 ? 25.322 -15.615 -4.212 1.00 60.41 120 THR A CA 1
ATOM 945 C C . THR A 1 120 ? 26.745 -16.181 -4.283 1.00 60.41 120 THR A C 1
ATOM 947 O O . THR A 1 120 ? 27.613 -15.693 -3.564 1.00 60.41 120 THR A O 1
ATOM 950 N N . GLY A 1 121 ? 26.992 -17.204 -5.112 1.00 53.84 121 GLY A N 1
ATOM 951 C CA . GLY A 1 121 ? 28.289 -17.883 -5.223 1.00 53.84 121 GLY A CA 1
ATOM 952 C C . GLY A 1 121 ? 29.268 -17.271 -6.232 1.00 53.84 121 GLY A C 1
ATOM 953 O O . GLY A 1 121 ? 30.470 -17.448 -6.074 1.00 53.84 121 GLY A O 1
ATOM 954 N N . ASP A 1 122 ? 28.789 -16.506 -7.216 1.00 50.22 122 ASP A N 1
ATOM 955 C CA . ASP A 1 122 ? 29.613 -16.043 -8.351 1.00 50.22 122 ASP A CA 1
ATOM 956 C C . ASP A 1 122 ? 30.321 -14.688 -8.121 1.00 50.22 122 ASP A C 1
ATOM 958 O O . ASP A 1 122 ? 30.910 -14.119 -9.036 1.00 50.22 122 ASP A O 1
ATOM 962 N N . GLY A 1 123 ? 30.294 -14.151 -6.896 1.00 45.28 123 GLY A N 1
ATOM 963 C CA . GLY A 1 123 ? 30.874 -12.842 -6.554 1.00 45.28 123 GLY A CA 1
ATOM 964 C C . GLY A 1 123 ? 32.253 -12.866 -5.882 1.00 45.28 123 GLY A C 1
ATOM 965 O O . GLY A 1 123 ? 32.681 -11.831 -5.379 1.00 45.28 123 GLY A O 1
ATOM 966 N N . ALA A 1 124 ? 32.931 -14.016 -5.807 1.00 44.84 124 ALA A N 1
ATOM 967 C CA . ALA A 1 124 ? 34.171 -14.170 -5.040 1.00 44.84 124 ALA A CA 1
ATOM 968 C C . ALA A 1 124 ? 35.365 -14.665 -5.875 1.00 44.84 124 ALA A C 1
ATOM 970 O O . ALA A 1 124 ? 36.080 -15.549 -5.430 1.00 44.84 124 ALA A O 1
ATOM 971 N N . THR A 1 125 ? 35.604 -14.086 -7.054 1.00 45.59 125 THR A N 1
ATOM 972 C CA . THR A 1 125 ? 36.944 -13.990 -7.674 1.00 45.59 125 THR A CA 1
ATOM 973 C C . THR A 1 125 ? 36.882 -13.022 -8.853 1.00 45.59 125 THR A C 1
ATOM 975 O O . THR A 1 125 ? 36.201 -13.308 -9.837 1.00 45.59 125 THR A O 1
ATOM 978 N N . GLY A 1 126 ? 37.605 -11.905 -8.755 1.00 36.03 126 GLY A N 1
ATOM 979 C CA . GLY A 1 126 ? 37.754 -10.896 -9.804 1.00 36.03 126 GLY A CA 1
ATOM 980 C C . GLY A 1 126 ? 38.357 -9.620 -9.254 1.00 36.03 126 GLY A C 1
ATOM 981 O O . GLY A 1 126 ? 37.559 -8.754 -8.840 1.00 36.03 126 GLY A O 1
#

Mean predicted aligned error: 15.0 Å

Solvent-accessible surface area (backbone atoms only — not comparable to full-atom values): 7446 Å² total; per-residue (Å²): 131,87,54,97,84,56,82,64,94,40,51,66,52,16,44,52,49,33,51,54,52,68,30,68,69,50,34,51,52,39,28,78,72,72,74,47,70,85,88,43,62,64,36,51,49,47,28,52,50,39,48,49,42,55,49,19,61,75,69,76,42,75,83,67,74,52,71,66,52,52,51,49,48,60,67,66,31,69,81,56,69,40,49,70,69,55,48,47,50,57,47,29,71,73,58,41,90,80,45,71,50,72,62,58,49,48,54,50,51,52,51,51,52,51,54,53,57,58,67,70,64,78,80,81,81,134

Radius of gyration: 20.13 Å; Cα contacts (8 Å, |Δi|>4): 62; chains: 1; bounding box: 51×51×40 Å

Secondary structure (DSSP, 8-state):
---TTSPPSSHHHHHHHHHHHT-HHHHHHHHHHHS-----HHHHHHHHHHHHHHHHHHHT--S---HHHHHHHHHH-HHHHS-HHHHHHHHHHHHGGGS--HHHHHHHHHHHHHHHHHHTTTTS--

pLDDT: mean 78.73, std 15.82, range [36.03, 96.12]

Organism: Ostreococcus tauri (NCBI:txid70448)

Sequence (126 aa):
MTRATDPPATVAEAFARLWTCYDPTFQLTRWYRVGELDACERARSDLWACVAAKRAAREGRAVARDRSDRERDAKTGYWRALAPARAGTEWRALFGGNVPSEKETSDAIEAWTRARASSTGDGATG

InterPro domains:
  IPR021475 Plasticity-Associated Neural Transcript Short/Early meiotic induction protein 1-like [PF11326] (11-75)
  IPR021475 Plasticity-Associated Neural Transcript Short/Early meiotic induction protein 1-like [PTHR28052] (7-98)

Foldseek 3Di:
DDDPPDQDPALVRLVVLLVCCPDPVNQVVCCVPPVDHPPSVVSVVSNVLRVLCVVCVVVVHDSDDDPVNVVVCVCVPPVVVCPVQNVLVVVCVVPPPVRDDPVRVVVVVVVVVVVVVVVVPPPPDD